Protein AF-A0A7J8A1Q3-F1 (afdb_monomer_lite)

Radius of gyration: 24.41 Å; chains: 1; bounding box: 32×39×81 Å

Structure (mmCIF, N/CA/C/O backbone):
data_AF-A0A7J8A1Q3-F1
#
_entry.id   AF-A0A7J8A1Q3-F1
#
loop_
_atom_site.group_PDB
_atom_site.id
_atom_site.type_symbol
_atom_site.label_atom_id
_atom_site.label_alt_id
_atom_site.label_comp_id
_atom_site.label_asym_id
_atom_site.label_entity_id
_atom_site.label_seq_id
_atom_site.pdbx_PDB_ins_code
_atom_site.Cartn_x
_atom_site.Cartn_y
_atom_site.Cartn_z
_atom_site.occupancy
_atom_site.B_iso_or_equiv
_atom_site.auth_seq_id
_atom_site.auth_comp_id
_atom_site.auth_asym_id
_atom_site.auth_atom_id
_atom_site.pdbx_PDB_model_num
ATOM 1 N N . MET A 1 1 ? -3.109 -3.473 1.925 1.00 63.31 1 MET A N 1
ATOM 2 C CA . MET A 1 1 ? -4.154 -3.170 2.928 1.00 63.31 1 MET A CA 1
ATOM 3 C C . MET A 1 1 ? -5.117 -4.304 3.154 1.00 63.31 1 MET A C 1
ATOM 5 O O . MET A 1 1 ? -5.381 -4.570 4.313 1.00 63.31 1 MET A O 1
ATOM 9 N N . TRP A 1 2 ? -5.547 -5.005 2.100 1.00 65.88 2 TRP A N 1
ATOM 10 C CA . TRP A 1 2 ? -6.335 -6.236 2.223 1.00 65.88 2 TRP A CA 1
ATOM 11 C C . TRP A 1 2 ? -5.849 -7.177 3.340 1.00 65.88 2 TRP A C 1
ATOM 13 O O . TRP A 1 2 ? -6.638 -7.575 4.181 1.00 65.88 2 TRP A O 1
ATOM 23 N N . GLU A 1 3 ? -4.539 -7.436 3.420 1.00 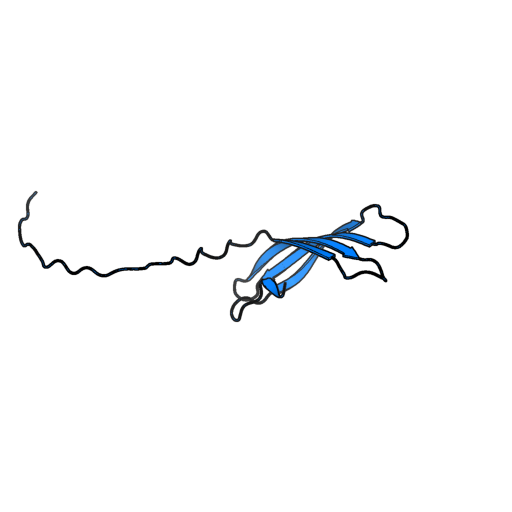76.88 3 GLU A N 1
ATOM 24 C CA . GLU A 1 3 ? -3.933 -8.317 4.437 1.00 76.88 3 GLU A CA 1
ATOM 25 C C . GLU A 1 3 ? -4.146 -7.884 5.902 1.00 76.88 3 GLU A C 1
ATOM 27 O O . GLU A 1 3 ? -3.914 -8.675 6.810 1.00 76.88 3 GLU A O 1
ATOM 32 N N . LYS A 1 4 ? -4.549 -6.633 6.151 1.00 75.69 4 LYS A N 1
ATOM 33 C CA . LYS A 1 4 ? -4.831 -6.096 7.492 1.00 75.69 4 LYS A CA 1
ATOM 34 C C . LYS A 1 4 ? -6.320 -5.843 7.732 1.00 75.69 4 LYS A C 1
ATOM 36 O O . LYS A 1 4 ? -6.702 -5.584 8.867 1.00 75.69 4 LYS A O 1
ATOM 41 N N . THR A 1 5 ? -7.153 -5.904 6.695 1.00 77.50 5 THR A N 1
ATOM 42 C CA . THR A 1 5 ? -8.598 -5.689 6.804 1.00 77.50 5 THR A CA 1
ATOM 43 C C . THR A 1 5 ? -9.247 -6.888 7.490 1.00 77.50 5 THR A C 1
ATOM 45 O O . THR A 1 5 ? -9.044 -8.032 7.090 1.00 77.50 5 THR A O 1
ATOM 48 N N . THR A 1 6 ? -10.052 -6.622 8.513 1.00 81.12 6 THR A N 1
ATOM 49 C CA . THR A 1 6 ? -10.901 -7.620 9.178 1.00 81.12 6 THR A CA 1
ATOM 50 C C . THR A 1 6 ? -12.350 -7.141 9.128 1.00 81.12 6 THR A C 1
ATOM 52 O O . THR A 1 6 ? -12.625 -6.052 8.633 1.00 81.12 6 THR A O 1
ATOM 55 N N . GLN A 1 7 ? -13.296 -7.916 9.661 1.00 82.44 7 GLN A N 1
ATOM 56 C CA . GLN A 1 7 ? -14.690 -7.465 9.765 1.00 82.44 7 GLN A CA 1
ATOM 57 C C . GLN A 1 7 ? -14.844 -6.176 10.598 1.00 82.44 7 GLN A C 1
ATOM 59 O O . GLN A 1 7 ? -15.812 -5.440 10.422 1.00 82.44 7 GLN A O 1
ATOM 64 N N . PHE A 1 8 ? -13.899 -5.903 11.500 1.00 81.94 8 PHE A N 1
ATOM 65 C CA . PHE A 1 8 ? -13.959 -4.774 12.430 1.00 81.94 8 PHE A CA 1
ATOM 66 C C . PHE A 1 8 ? -13.013 -3.632 12.054 1.00 81.94 8 PHE A C 1
ATOM 68 O O . PHE A 1 8 ? -13.239 -2.501 12.478 1.00 81.94 8 PHE A O 1
ATOM 75 N N . LEU A 1 9 ? -11.977 -3.913 11.260 1.00 82.00 9 LEU A N 1
ATOM 76 C CA . LEU A 1 9 ? -10.962 -2.938 10.873 1.00 82.00 9 LEU A CA 1
ATOM 77 C C . LEU A 1 9 ? -11.129 -2.545 9.408 1.00 82.00 9 LEU A C 1
ATOM 79 O O . LEU A 1 9 ? -10.933 -3.365 8.505 1.00 82.00 9 LEU A O 1
ATOM 83 N N . HIS A 1 10 ? -11.439 -1.274 9.179 1.00 86.38 10 HIS A N 1
ATOM 84 C CA . HIS A 1 10 ? -11.674 -0.704 7.861 1.00 86.38 10 HIS A CA 1
ATOM 85 C C . HIS A 1 10 ? -10.655 0.390 7.592 1.00 86.38 10 HIS A C 1
ATOM 87 O O . HIS A 1 10 ? -10.676 1.449 8.212 1.00 86.38 10 HIS A O 1
ATOM 93 N N . TYR A 1 11 ? -9.783 0.145 6.619 1.00 89.31 11 TYR A N 1
ATOM 94 C CA . TYR A 1 11 ? -8.728 1.082 6.271 1.00 89.31 11 TYR A CA 1
ATOM 95 C C . TYR A 1 11 ? -8.969 1.714 4.908 1.00 89.31 11 TYR A C 1
ATOM 97 O O . TYR A 1 11 ? -9.225 1.011 3.928 1.00 89.31 11 TYR A O 1
ATOM 105 N N . TYR A 1 12 ? -8.75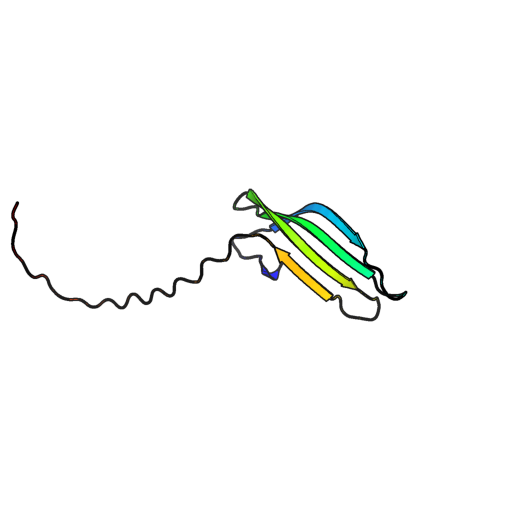7 3.020 4.815 1.00 90.31 12 TYR A N 1
ATOM 106 C CA . TYR A 1 12 ? -8.619 3.725 3.544 1.00 90.31 12 TYR A CA 1
ATOM 107 C C . TYR A 1 12 ? -7.378 4.611 3.544 1.00 90.31 12 TYR A C 1
ATOM 109 O O . TYR A 1 12 ? -6.853 4.993 4.589 1.00 90.31 12 TYR A O 1
ATOM 117 N N . MET A 1 13 ? -6.876 4.925 2.350 1.00 92.81 13 MET A N 1
ATOM 118 C CA . MET A 1 13 ? -5.773 5.868 2.207 1.00 92.81 13 MET A CA 1
ATOM 119 C C . MET A 1 13 ? -6.310 7.283 2.406 1.00 92.81 13 MET A C 1
ATOM 121 O O . MET A 1 13 ? -7.046 7.785 1.561 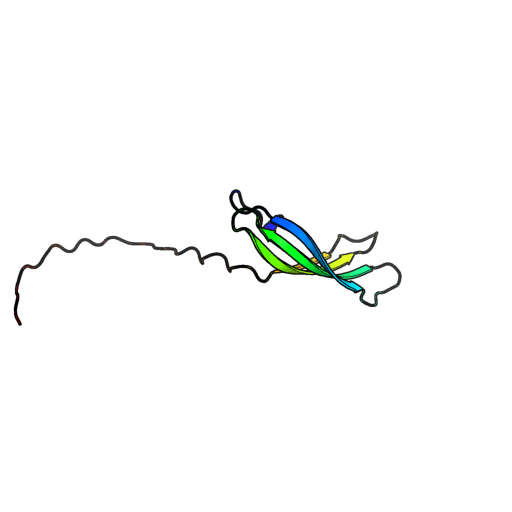1.00 92.81 13 MET A O 1
ATOM 125 N N . ALA A 1 14 ? -5.931 7.925 3.506 1.00 95.06 14 ALA A N 1
ATOM 126 C CA . ALA A 1 14 ? -6.271 9.320 3.754 1.00 95.06 14 ALA A CA 1
ATOM 127 C C . ALA A 1 14 ? -5.354 10.258 2.967 1.00 95.06 14 ALA A C 1
ATOM 129 O O . ALA A 1 14 ? -5.807 11.257 2.412 1.00 95.06 14 ALA A O 1
ATOM 130 N N . GLN A 1 15 ? -4.059 9.935 2.905 1.00 97.19 15 GLN A N 1
ATOM 131 C CA . GLN A 1 15 ? -3.076 10.809 2.277 1.00 97.19 15 GLN A CA 1
ATOM 132 C C . GLN A 1 15 ? -1.870 10.039 1.740 1.00 97.19 15 GLN A C 1
ATOM 134 O O . GLN A 1 15 ? -1.412 9.066 2.336 1.00 97.19 15 GLN A O 1
ATOM 139 N N . LEU A 1 16 ? -1.298 10.546 0.649 1.00 97.12 16 LEU A N 1
ATOM 140 C CA . LEU A 1 16 ? 0.064 10.243 0.229 1.00 97.12 16 LEU A CA 1
ATOM 141 C C . LEU A 1 16 ? 0.991 11.352 0.744 1.00 97.12 16 LEU A C 1
ATOM 143 O O . LEU A 1 16 ? 0.902 12.489 0.287 1.00 97.12 16 LEU A O 1
ATOM 147 N N . SER A 1 17 ? 1.831 11.048 1.734 1.00 96.44 17 SER A N 1
ATOM 148 C CA . SER A 1 17 ? 2.654 12.051 2.425 1.00 96.44 17 SER A CA 1
ATOM 149 C C . SER A 1 17 ? 4.076 12.161 1.877 1.00 96.44 17 SER A C 1
ATOM 151 O O . SER A 1 17 ? 4.703 13.208 2.021 1.00 96.44 17 SER A O 1
ATOM 153 N N . SER A 1 18 ? 4.597 11.114 1.232 1.00 97.00 18 SER A N 1
ATOM 154 C CA . SER A 1 18 ? 5.908 11.153 0.581 1.00 97.00 18 SER A CA 1
ATOM 155 C C . SER A 1 18 ? 5.986 10.184 -0.592 1.00 97.00 18 SER A C 1
ATOM 157 O O . SER A 1 18 ? 5.416 9.092 -0.543 1.00 97.00 18 SER A O 1
ATOM 159 N N . VAL A 1 19 ? 6.726 10.585 -1.625 1.00 97.31 19 VAL A N 1
ATOM 160 C CA . VAL A 1 19 ? 7.066 9.763 -2.787 1.00 97.31 19 VAL A CA 1
ATOM 161 C C . VAL A 1 19 ? 8.549 9.935 -3.073 1.00 97.31 19 VAL A C 1
ATOM 163 O O . VAL A 1 19 ? 9.033 11.060 -3.199 1.00 97.31 19 VAL A O 1
ATOM 166 N N . LYS A 1 20 ? 9.265 8.825 -3.219 1.00 97.12 20 LYS A N 1
ATOM 167 C CA . LYS A 1 20 ? 10.652 8.805 -3.668 1.00 97.12 20 LYS A CA 1
ATOM 168 C C . LYS A 1 20 ? 10.809 7.750 -4.748 1.00 97.12 20 LYS A C 1
ATOM 170 O O . LYS A 1 20 ? 10.653 6.565 -4.485 1.00 97.12 20 LYS A O 1
ATOM 175 N N . GLN A 1 21 ? 11.168 8.190 -5.945 1.00 94.56 21 GLN A N 1
ATOM 176 C CA . GLN A 1 21 ? 11.558 7.287 -7.018 1.00 94.56 21 GLN A CA 1
ATOM 177 C C . GLN A 1 21 ? 13.024 6.879 -6.847 1.00 94.56 21 GLN A C 1
ATOM 179 O O . GLN A 1 21 ? 13.883 7.726 -6.577 1.00 94.56 21 GLN A O 1
ATOM 184 N N . TRP A 1 22 ? 13.315 5.592 -6.997 1.00 91.38 22 TRP A N 1
ATOM 185 C CA . TRP A 1 22 ? 14.678 5.072 -7.015 1.00 91.38 22 TRP A CA 1
ATOM 186 C C . TRP A 1 22 ? 15.201 5.017 -8.450 1.00 91.38 22 TRP A C 1
ATOM 188 O O . TRP A 1 22 ? 14.435 5.019 -9.412 1.00 91.38 22 TRP A O 1
ATOM 198 N N . LYS A 1 23 ? 16.529 5.008 -8.605 1.00 86.44 23 LYS A N 1
ATOM 199 C CA . LYS A 1 23 ? 17.135 4.724 -9.909 1.00 86.44 23 LYS A CA 1
ATOM 200 C C . LYS A 1 23 ? 16.946 3.246 -10.212 1.00 86.44 23 LYS A C 1
ATOM 202 O O . LYS A 1 23 ? 17.218 2.411 -9.355 1.00 86.44 23 LYS A O 1
ATOM 207 N N . THR A 1 24 ? 16.517 2.955 -11.425 1.00 85.38 24 THR A N 1
ATOM 208 C CA . THR A 1 24 ? 16.232 1.601 -11.888 1.00 85.38 24 THR A CA 1
ATOM 209 C C . THR A 1 24 ? 16.726 1.446 -13.327 1.00 85.38 24 THR A C 1
ATOM 211 O O . THR A 1 24 ? 17.006 2.447 -13.991 1.00 85.38 24 THR A O 1
ATOM 214 N N . ASP A 1 25 ? 16.880 0.201 -13.771 1.00 78.38 25 ASP A N 1
ATOM 215 C CA . ASP A 1 25 ? 17.129 -0.135 -15.174 1.00 78.38 25 ASP A CA 1
ATOM 216 C C . ASP A 1 25 ? 15.920 0.290 -16.039 1.00 78.38 25 ASP A C 1
ATOM 218 O O . ASP A 1 25 ? 14.805 0.400 -15.527 1.00 78.38 25 ASP A O 1
ATOM 222 N N . GLU A 1 26 ? 16.123 0.555 -17.335 1.00 74.12 26 GLU A N 1
ATOM 223 C CA . GLU A 1 26 ? 15.251 1.444 -18.138 1.00 74.12 26 GLU A CA 1
ATOM 224 C C . GLU A 1 26 ? 13.740 1.130 -18.136 1.00 74.12 26 GLU A C 1
ATOM 226 O O . GLU A 1 26 ? 12.933 2.051 -18.253 1.00 74.12 26 GLU A O 1
ATOM 231 N N . ASP A 1 27 ? 13.344 -0.127 -17.930 1.00 87.25 27 ASP A N 1
ATOM 232 C CA . ASP A 1 27 ? 11.946 -0.561 -18.060 1.00 87.25 27 ASP A CA 1
ATOM 233 C C . ASP A 1 27 ? 11.222 -0.818 -16.726 1.00 87.25 27 ASP A C 1
ATOM 235 O O . ASP A 1 27 ? 10.034 -1.164 -16.714 1.00 87.25 27 ASP A O 1
ATOM 239 N N . ALA A 1 28 ? 11.912 -0.695 -15.589 1.00 91.38 28 ALA A N 1
ATOM 240 C CA . ALA A 1 28 ? 11.298 -0.849 -14.274 1.00 91.38 28 ALA A CA 1
ATOM 241 C C . ALA A 1 28 ? 11.029 0.508 -13.607 1.00 91.38 28 ALA A C 1
ATOM 243 O O . ALA A 1 28 ? 11.741 1.495 -13.794 1.00 91.38 28 ALA A O 1
ATOM 244 N N . ILE A 1 29 ? 9.979 0.542 -12.790 1.00 93.56 29 ILE A N 1
ATOM 245 C CA . ILE A 1 29 ? 9.709 1.635 -11.862 1.00 93.56 29 ILE A CA 1
ATOM 246 C C . ILE A 1 29 ? 9.874 1.121 -10.437 1.00 93.56 29 ILE A C 1
ATOM 248 O O . ILE A 1 29 ? 9.410 0.031 -10.092 1.00 93.56 29 ILE A O 1
ATOM 252 N N . ASP A 1 30 ? 10.536 1.929 -9.622 1.00 95.56 30 ASP A N 1
ATOM 253 C CA . ASP A 1 30 ? 10.838 1.637 -8.230 1.00 95.56 30 ASP A CA 1
ATOM 254 C C . ASP A 1 30 ? 10.508 2.877 -7.399 1.00 95.56 30 ASP A C 1
ATOM 256 O O . ASP A 1 30 ? 11.029 3.972 -7.649 1.00 95.56 30 ASP A O 1
ATOM 260 N N . PHE A 1 31 ? 9.593 2.709 -6.450 1.00 96.94 31 PHE A N 1
ATOM 261 C CA . PHE A 1 31 ? 9.099 3.780 -5.605 1.00 96.94 31 PHE A CA 1
ATOM 262 C C . PHE A 1 31 ? 9.040 3.366 -4.141 1.00 96.94 31 PHE A C 1
ATOM 264 O O . PHE A 1 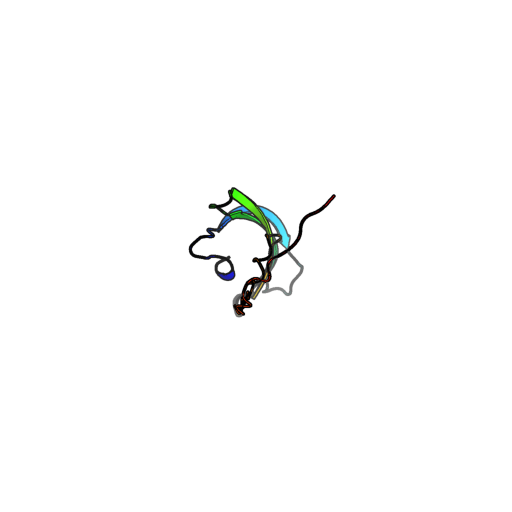31 ? 8.460 2.339 -3.787 1.00 96.94 31 PHE A O 1
ATOM 271 N N . ASP A 1 32 ? 9.517 4.263 -3.283 1.00 97.25 32 ASP A N 1
ATOM 272 C CA . ASP A 1 32 ? 9.121 4.316 -1.885 1.00 97.25 32 ASP A CA 1
ATOM 273 C C . ASP A 1 32 ? 8.010 5.347 -1.706 1.00 97.25 32 ASP A C 1
ATOM 275 O O . ASP A 1 32 ? 8.181 6.539 -1.978 1.00 97.25 32 ASP A O 1
ATOM 279 N N . TYR A 1 33 ? 6.884 4.894 -1.177 1.00 97.00 33 TYR A N 1
ATOM 280 C CA . TYR A 1 33 ? 5.778 5.733 -0.749 1.00 97.00 33 TYR A CA 1
ATOM 281 C C . TYR A 1 33 ? 5.707 5.764 0.773 1.00 97.00 33 TYR A C 1
ATOM 283 O O . TYR A 1 33 ? 5.886 4.745 1.441 1.00 97.00 33 TYR A O 1
ATOM 291 N N . THR A 1 34 ? 5.371 6.924 1.329 1.00 96.56 34 THR A N 1
ATOM 292 C CA . THR A 1 34 ? 4.776 7.006 2.666 1.00 96.56 34 THR A CA 1
ATOM 293 C C . THR A 1 34 ? 3.319 7.397 2.504 1.00 96.56 34 THR A C 1
ATOM 295 O O . THR A 1 34 ? 3.016 8.461 1.966 1.00 96.56 34 THR A O 1
ATOM 298 N N . VAL A 1 35 ? 2.421 6.525 2.948 1.00 95.75 35 VAL A N 1
ATOM 299 C CA . VAL A 1 35 ? 0.978 6.768 2.965 1.00 95.75 35 VAL A CA 1
ATOM 300 C C . VAL A 1 35 ? 0.503 6.887 4.404 1.00 95.75 35 VAL A C 1
ATOM 302 O O . VAL A 1 35 ? 1.030 6.225 5.298 1.00 95.75 35 VAL A O 1
ATOM 305 N N . LEU A 1 36 ? -0.495 7.729 4.623 1.00 95.19 36 LEU A N 1
ATOM 306 C CA . LEU A 1 36 ? -1.251 7.787 5.862 1.00 95.19 36 LEU A CA 1
ATOM 307 C C . LEU A 1 36 ? -2.575 7.076 5.627 1.00 95.19 36 LEU A C 1
ATOM 309 O O . LEU A 1 36 ? -3.348 7.442 4.735 1.00 95.19 36 LEU A O 1
ATOM 313 N N . LEU A 1 37 ? -2.812 6.041 6.412 1.00 92.81 37 LEU A N 1
ATOM 314 C CA . LEU A 1 37 ? -4.051 5.292 6.397 1.00 92.81 37 LEU A CA 1
ATOM 315 C C . LEU A 1 37 ? -4.939 5.775 7.520 1.00 92.81 37 LEU A C 1
ATOM 317 O O . LEU A 1 37 ? -4.451 6.019 8.615 1.00 92.81 37 LEU A O 1
ATOM 321 N N . HIS A 1 38 ? -6.231 5.847 7.262 1.00 92.56 38 HIS A N 1
ATOM 322 C CA . HIS A 1 38 ? -7.220 6.070 8.300 1.00 92.56 38 HIS A CA 1
ATOM 323 C C . HIS A 1 38 ? -7.920 4.749 8.582 1.00 92.56 38 HIS A C 1
ATOM 325 O O . HIS A 1 38 ? -8.489 4.145 7.669 1.00 92.56 38 HIS A O 1
ATOM 331 N N . GLU A 1 39 ? -7.823 4.283 9.825 1.00 91.12 39 GLU A N 1
ATOM 332 C CA . GLU A 1 39 ? -8.658 3.203 10.344 1.00 91.12 39 GLU A CA 1
ATOM 333 C C . GLU A 1 39 ? -9.965 3.813 10.858 1.00 91.12 39 GLU A C 1
ATOM 335 O O . GLU A 1 39 ? -9.971 4.661 11.751 1.00 91.12 39 GLU A O 1
ATOM 340 N N . PHE A 1 40 ? -11.077 3.451 10.228 1.00 86.19 40 PHE A N 1
ATOM 341 C CA . PHE A 1 40 ? -12.349 4.135 10.433 1.00 86.19 40 PHE A CA 1
ATOM 342 C C . PHE A 1 40 ? -12.956 3.865 11.815 1.00 86.19 40 PHE A C 1
ATOM 344 O O . PHE A 1 40 ? -13.586 4.756 12.386 1.00 86.19 40 PHE A O 1
ATOM 351 N N . SER A 1 41 ? -12.782 2.662 12.361 1.00 87.00 41 SER A N 1
ATOM 352 C CA . SER A 1 41 ? -13.411 2.264 13.623 1.00 87.00 41 SER A CA 1
ATOM 353 C C . SER A 1 41 ? -12.787 2.974 14.830 1.00 87.00 41 SER A C 1
ATOM 355 O O . SER A 1 41 ? -13.512 3.450 15.703 1.00 87.00 41 SER A O 1
ATOM 357 N N . THR A 1 42 ? -11.460 3.093 14.874 1.00 88.81 42 THR A N 1
ATOM 358 C CA . THR A 1 42 ? -10.685 3.740 15.944 1.00 88.81 42 THR A CA 1
ATOM 359 C C . THR A 1 42 ? -10.380 5.206 15.65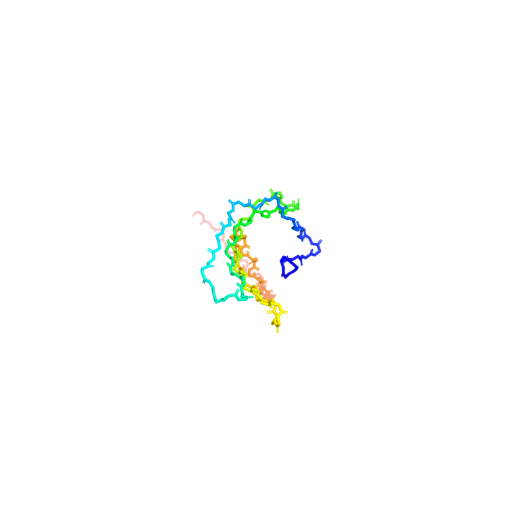9 1.00 88.81 42 THR A C 1
ATOM 361 O O . THR A 1 42 ? -9.963 5.927 16.562 1.00 88.81 42 THR A O 1
ATOM 364 N N . GLN A 1 43 ? -10.604 5.662 14.424 1.00 90.81 43 GLN A N 1
ATOM 365 C CA . GLN A 1 43 ? -10.232 6.994 13.940 1.00 90.81 43 GLN A CA 1
ATOM 366 C C . GLN A 1 43 ? -8.716 7.263 13.977 1.00 90.81 43 GLN A C 1
ATOM 368 O O . GLN A 1 43 ? -8.282 8.416 13.962 1.00 90.81 43 GLN A O 1
ATOM 373 N N . GLU A 1 44 ? -7.893 6.213 14.001 1.00 90.81 44 GLU A N 1
ATOM 374 C CA . GLU A 1 44 ? -6.437 6.340 14.011 1.00 90.81 44 GLU A CA 1
ATOM 375 C C . GLU A 1 44 ? -5.872 6.637 12.617 1.00 90.81 44 GLU A C 1
ATOM 377 O O . GLU A 1 44 ? -6.325 6.096 11.603 1.00 90.81 44 GLU A O 1
ATOM 382 N N . ILE A 1 45 ? -4.818 7.460 12.583 1.00 92.50 45 ILE A N 1
ATOM 383 C CA . ILE A 1 45 ? -4.006 7.693 11.388 1.00 92.50 45 ILE A CA 1
ATOM 384 C C . ILE A 1 45 ? -2.705 6.900 11.501 1.00 92.50 45 ILE A C 1
ATOM 386 O O . ILE A 1 45 ? -1.848 7.197 12.332 1.00 92.50 45 ILE A O 1
ATOM 390 N N . ILE A 1 46 ? -2.543 5.907 10.633 1.00 92.06 46 ILE A N 1
ATOM 391 C CA . ILE A 1 46 ? -1.430 4.959 10.657 1.00 92.06 46 ILE A CA 1
ATOM 392 C C . ILE A 1 46 ? -0.495 5.244 9.477 1.00 92.06 46 ILE A C 1
ATOM 394 O O . ILE A 1 46 ? -0.892 5.073 8.318 1.00 92.06 46 ILE A O 1
ATOM 398 N N . PRO A 1 47 ? 0.761 5.650 9.727 1.00 94.25 47 PRO A N 1
ATOM 399 C CA . PRO A 1 47 ? 1.741 5.813 8.670 1.00 94.25 47 PRO A CA 1
ATOM 400 C C . PRO A 1 47 ? 2.270 4.449 8.207 1.00 94.25 47 PRO A C 1
ATOM 402 O O . PRO A 1 47 ? 2.703 3.611 9.005 1.00 94.25 47 PRO A O 1
ATOM 405 N N . CYS A 1 48 ? 2.294 4.250 6.892 1.00 93.69 48 CYS A N 1
ATOM 406 C CA . CYS A 1 48 ? 2.847 3.066 6.252 1.00 93.69 48 CYS A CA 1
ATOM 407 C C . CYS A 1 48 ? 3.864 3.437 5.187 1.00 93.69 48 CYS A C 1
ATOM 409 O O . CYS A 1 48 ? 3.625 4.298 4.341 1.00 93.69 48 CYS A O 1
ATOM 411 N N . ARG A 1 49 ? 4.986 2.726 5.200 1.00 95.31 49 ARG A N 1
ATOM 412 C CA . ARG A 1 49 ? 5.987 2.766 4.140 1.00 95.31 49 ARG A CA 1
ATOM 413 C C . ARG A 1 49 ? 5.727 1.618 3.186 1.00 95.31 49 ARG A C 1
ATOM 415 O O . ARG A 1 49 ? 5.576 0.481 3.630 1.00 95.31 49 ARG A O 1
ATOM 422 N N . ILE A 1 50 ? 5.663 1.918 1.898 1.00 94.88 50 ILE A N 1
ATOM 423 C CA . ILE A 1 50 ? 5.417 0.945 0.837 1.00 94.88 50 ILE A CA 1
ATOM 424 C C . ILE A 1 50 ? 6.553 1.065 -0.166 1.00 94.88 50 ILE A C 1
ATOM 426 O O . ILE A 1 50 ? 6.754 2.133 -0.731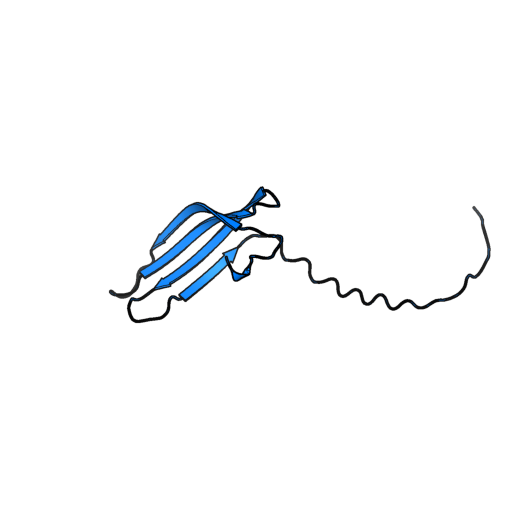 1.00 94.88 50 ILE A O 1
ATOM 430 N N . HIS A 1 51 ? 7.255 -0.035 -0.391 1.00 96.75 51 HIS A N 1
ATOM 431 C CA . HIS A 1 51 ? 8.255 -0.171 -1.434 1.00 96.75 51 HIS A CA 1
ATOM 432 C C . HIS A 1 51 ? 7.653 -0.984 -2.580 1.00 96.75 51 HIS A C 1
ATOM 434 O O . HIS A 1 51 ? 7.236 -2.134 -2.388 1.00 96.75 51 HIS A O 1
ATOM 440 N N . LEU A 1 52 ? 7.567 -0.372 -3.755 1.00 95.56 52 LEU A N 1
ATOM 441 C CA . LEU A 1 52 ? 6.926 -0.917 -4.941 1.00 95.56 52 LEU A CA 1
ATOM 442 C C . LEU A 1 52 ? 7.949 -1.036 -6.062 1.00 95.56 52 LEU A C 1
ATOM 444 O O . LEU A 1 52 ? 8.541 -0.040 -6.459 1.00 95.56 52 LEU A O 1
ATOM 448 N N . VAL A 1 53 ? 8.078 -2.239 -6.618 1.00 95.12 53 VAL A N 1
ATOM 449 C CA . VAL A 1 53 ? 8.858 -2.490 -7.832 1.00 95.12 53 VAL A CA 1
ATOM 450 C C . VAL A 1 53 ? 7.936 -3.091 -8.880 1.00 95.12 53 VAL A C 1
ATOM 452 O O . VAL A 1 53 ? 7.343 -4.157 -8.673 1.00 95.12 53 VAL A O 1
ATOM 455 N N . TRP A 1 54 ? 7.821 -2.413 -10.016 1.00 95.06 54 TRP A N 1
ATOM 456 C CA . TRP A 1 54 ? 6.989 -2.841 -11.132 1.00 95.06 54 TRP A CA 1
ATOM 457 C C . TRP A 1 54 ? 7.759 -2.794 -12.445 1.00 95.06 54 TRP A C 1
ATOM 459 O O . TRP A 1 54 ? 8.577 -1.913 -12.678 1.00 95.06 54 TRP A O 1
ATOM 469 N N . HIS A 1 55 ? 7.482 -3.763 -13.308 1.00 93.62 55 HIS A N 1
ATOM 470 C CA . HIS A 1 55 ? 8.004 -3.841 -14.663 1.00 93.62 55 HIS A CA 1
ATOM 471 C C . HIS A 1 55 ? 6.892 -4.444 -15.531 1.00 93.62 55 HIS A C 1
ATOM 473 O O . HIS A 1 55 ? 6.328 -5.457 -15.107 1.00 93.62 55 HIS A O 1
ATOM 479 N N . PRO A 1 56 ? 6.588 -3.916 -16.731 1.00 91.69 56 PRO A N 1
ATOM 480 C CA . PRO A 1 56 ? 5.435 -4.346 -17.533 1.00 91.69 56 PRO A CA 1
ATOM 481 C C . PRO A 1 56 ? 5.327 -5.868 -17.729 1.00 91.69 56 PRO A C 1
ATOM 483 O O . PRO A 1 56 ? 4.250 -6.444 -17.626 1.00 91.69 56 PRO A O 1
ATOM 486 N N . SER A 1 57 ? 6.465 -6.531 -17.953 1.00 93.12 57 SER A N 1
ATOM 487 C CA . SER A 1 57 ? 6.552 -7.982 -18.185 1.00 93.12 57 SER A CA 1
ATOM 488 C C . SER A 1 57 ? 6.690 -8.857 -16.926 1.00 93.12 57 SER A C 1
ATOM 490 O O . SER A 1 57 ? 6.946 -10.054 -17.057 1.00 93.12 57 SER A O 1
ATOM 492 N N . LYS A 1 58 ? 6.612 -8.303 -15.707 1.00 92.31 58 LYS A N 1
ATOM 493 C CA . LYS A 1 58 ? 6.818 -9.051 -14.449 1.00 92.31 58 LYS A CA 1
ATOM 494 C C . LYS A 1 58 ? 5.683 -8.780 -13.452 1.00 92.31 58 LYS A C 1
ATOM 496 O O . LYS A 1 58 ? 5.126 -7.685 -13.447 1.00 92.31 58 LYS A O 1
ATOM 501 N N . PRO A 1 59 ? 5.360 -9.736 -12.562 1.00 94.19 59 PRO A N 1
ATOM 502 C CA . PRO A 1 59 ? 4.421 -9.484 -11.477 1.00 94.19 59 PRO A CA 1
ATOM 503 C C . PRO A 1 59 ? 4.866 -8.309 -10.605 1.00 94.19 59 PRO A C 1
ATOM 505 O O . PRO A 1 59 ? 6.055 -8.150 -10.313 1.00 94.19 59 PRO A O 1
ATOM 508 N N . LEU A 1 60 ? 3.888 -7.522 -10.162 1.00 93.25 60 LEU A N 1
ATOM 509 C CA . LEU A 1 60 ? 4.090 -6.427 -9.224 1.00 93.25 60 LEU A CA 1
ATOM 510 C C . LEU A 1 60 ? 4.683 -6.958 -7.909 1.00 93.25 60 LEU A C 1
ATOM 512 O O . LEU A 1 60 ? 4.153 -7.901 -7.322 1.00 93.25 60 LEU A O 1
ATOM 516 N N . LYS A 1 61 ? 5.755 -6.328 -7.422 1.00 94.38 61 LYS A N 1
ATOM 517 C CA . LYS A 1 61 ? 6.341 -6.624 -6.112 1.00 94.38 61 LYS A CA 1
ATOM 518 C C . LYS A 1 61 ? 6.059 -5.472 -5.165 1.00 94.38 61 LYS A C 1
ATOM 520 O O . LYS A 1 61 ? 6.445 -4.339 -5.435 1.00 94.38 61 LYS A O 1
ATOM 525 N N . VAL A 1 62 ? 5.420 -5.779 -4.042 1.00 94.06 62 VAL A N 1
ATOM 526 C CA . VAL A 1 62 ? 5.119 -4.806 -2.991 1.00 94.06 62 VAL A CA 1
ATOM 527 C C . VAL A 1 62 ? 5.659 -5.331 -1.671 1.00 94.06 62 VAL A C 1
ATOM 529 O O . VAL A 1 62 ? 5.370 -6.459 -1.281 1.00 94.06 62 VAL A O 1
ATOM 532 N N . LYS A 1 63 ? 6.434 -4.505 -0.974 1.00 93.81 63 LYS A N 1
ATOM 533 C CA . LYS A 1 63 ? 6.768 -4.684 0.441 1.00 93.81 63 LYS A CA 1
ATOM 534 C C . LYS A 1 63 ? 6.194 -3.509 1.205 1.00 93.81 63 LYS A C 1
ATOM 536 O O . LYS A 1 63 ? 6.255 -2.381 0.727 1.00 93.81 63 LYS A O 1
ATOM 541 N N . TYR A 1 64 ? 5.649 -3.750 2.385 1.00 92.75 64 TYR A N 1
ATOM 542 C CA . TYR A 1 64 ? 5.086 -2.675 3.185 1.00 92.75 64 TYR A CA 1
ATOM 543 C C . TYR A 1 64 ? 5.363 -2.878 4.670 1.00 92.75 64 TYR A C 1
ATOM 545 O O . TYR A 1 64 ? 5.534 -4.000 5.142 1.00 92.75 64 TYR A O 1
ATOM 553 N N . HIS A 1 65 ? 5.410 -1.770 5.400 1.00 91.62 65 HIS A N 1
ATOM 554 C CA . HIS A 1 65 ? 5.551 -1.738 6.847 1.00 91.62 65 HIS A CA 1
ATOM 555 C C . HIS A 1 65 ? 4.731 -0.576 7.410 1.00 91.62 65 HIS A C 1
ATOM 557 O O . HIS A 1 65 ? 4.941 0.575 7.026 1.00 91.62 65 HIS A O 1
ATOM 563 N N . CYS A 1 66 ? 3.832 -0.870 8.344 1.00 89.88 66 CYS A N 1
ATOM 564 C CA . CYS A 1 66 ? 2.952 0.100 8.989 1.00 89.88 66 CYS A CA 1
ATOM 565 C C . CYS A 1 66 ? 3.279 0.210 10.476 1.00 89.88 66 CYS A C 1
ATOM 567 O O . CYS A 1 66 ? 3.455 -0.812 11.135 1.00 89.88 66 CYS A O 1
ATOM 569 N N . GLN A 1 67 ? 3.320 1.428 11.011 1.00 79.75 67 GLN A N 1
ATOM 570 C CA . GLN A 1 67 ? 3.417 1.658 12.456 1.00 79.75 67 GLN A CA 1
ATOM 571 C C . GLN A 1 67 ? 2.004 1.667 13.055 1.00 79.75 67 GLN A C 1
ATOM 573 O O . GLN A 1 67 ? 1.469 2.726 13.362 1.00 79.75 67 GLN A O 1
ATOM 578 N N . GLY A 1 68 ? 1.365 0.498 13.125 1.00 68.06 68 GLY A N 1
ATOM 579 C CA . GLY A 1 68 ? 0.078 0.313 13.809 1.00 68.06 68 GLY A CA 1
ATOM 580 C C . GLY A 1 68 ? 0.246 -0.478 15.110 1.00 68.06 68 GLY A C 1
ATOM 581 O O . GLY A 1 68 ? 1.329 -1.034 15.330 1.00 68.06 68 GLY A O 1
ATOM 582 N N . PRO A 1 69 ? -0.798 -0.572 15.954 1.00 56.34 69 PRO A N 1
ATOM 583 C CA . PRO A 1 69 ? -0.781 -1.460 17.110 1.00 56.34 69 PRO A CA 1
ATOM 584 C C . PRO A 1 69 ? -0.433 -2.878 16.643 1.00 56.34 69 PRO A C 1
ATOM 586 O O . PRO A 1 69 ? -1.025 -3.382 15.682 1.00 56.34 69 PRO A O 1
ATOM 589 N N . GLN A 1 70 ? 0.553 -3.520 17.278 1.00 51.12 70 GLN A N 1
ATOM 590 C CA . GLN A 1 70 ? 0.711 -4.963 17.119 1.00 51.12 70 GLN A CA 1
ATOM 591 C C . GLN A 1 70 ? -0.629 -5.593 17.507 1.00 51.12 70 GLN A C 1
ATOM 593 O O . GLN A 1 70 ? -1.237 -5.170 18.493 1.00 51.12 70 GLN A O 1
ATOM 598 N N . ALA A 1 71 ? -1.118 -6.550 16.709 1.00 49.69 71 ALA A N 1
ATOM 599 C CA . ALA A 1 71 ? -2.257 -7.356 17.133 1.00 49.69 71 ALA A CA 1
ATOM 600 C C . ALA A 1 71 ? -1.959 -7.844 18.558 1.00 49.69 71 ALA A C 1
ATOM 602 O O . ALA A 1 71 ? -0.801 -8.208 18.804 1.00 49.69 71 ALA A O 1
ATOM 603 N N . PRO A 1 72 ? -2.929 -7.822 19.492 1.00 41.94 72 PRO A N 1
ATOM 604 C CA . PRO A 1 72 ? -2.748 -8.538 20.740 1.00 41.94 72 PRO A CA 1
ATOM 605 C C . PRO A 1 72 ? -2.266 -9.933 20.353 1.00 41.94 72 PRO A C 1
ATOM 607 O O . PRO A 1 72 ? -2.922 -10.585 19.536 1.00 41.94 72 PRO A O 1
ATOM 610 N N . GLU A 1 73 ? -1.093 -10.345 20.846 1.00 43.66 73 GLU A N 1
ATOM 611 C CA . GLU A 1 73 ? -0.772 -11.767 20.870 1.00 43.66 73 GLU A CA 1
ATOM 612 C C . GLU A 1 73 ? -2.033 -12.439 21.388 1.00 43.66 73 GLU A C 1
ATOM 614 O O . GLU A 1 73 ? -2.555 -12.024 22.427 1.00 43.66 73 GLU A O 1
ATOM 619 N N . GLU A 1 74 ? -2.593 -13.359 20.600 1.00 39.28 74 GLU A N 1
ATOM 620 C CA . GLU A 1 74 ? -3.718 -14.159 21.044 1.00 39.28 74 GLU A CA 1
ATOM 621 C C . GLU A 1 74 ? -3.301 -14.720 22.396 1.00 39.28 74 GLU A C 1
ATOM 623 O O . GLU A 1 74 ? -2.410 -15.569 22.483 1.00 39.28 74 GLU A O 1
ATOM 628 N N . ALA A 1 75 ? -3.869 -14.154 23.461 1.00 40.94 75 ALA A N 1
ATOM 629 C CA . ALA A 1 75 ? -3.694 -14.652 24.799 1.00 40.94 75 ALA A CA 1
ATOM 630 C C . ALA A 1 75 ? -4.334 -16.033 24.757 1.00 40.94 75 ALA A C 1
ATOM 632 O O . ALA A 1 75 ? -5.546 -16.182 24.905 1.00 40.94 75 ALA A O 1
ATOM 633 N N . SER A 1 76 ? -3.515 -17.039 24.467 1.00 45.81 76 SER A N 1
ATOM 634 C CA . SER A 1 76 ? -3.854 -18.447 24.580 1.00 45.81 76 SER A CA 1
ATOM 635 C C . SER A 1 76 ? -3.912 -18.768 26.070 1.00 45.81 76 SER A C 1
ATOM 637 O O . SER A 1 76 ? -3.090 -19.483 26.632 1.00 45.81 76 SER A O 1
ATOM 639 N N . GLY A 1 77 ? -4.897 -18.162 26.733 1.00 41.22 77 GLY A N 1
ATOM 640 C CA . GLY A 1 77 ? -5.337 -18.532 28.058 1.00 41.22 77 GLY A CA 1
ATOM 641 C C . GLY A 1 77 ? -5.993 -19.897 27.958 1.00 41.22 77 GLY A C 1
ATOM 642 O O . GLY A 1 77 ? -7.195 -20.005 27.740 1.00 41.22 77 GLY A O 1
ATOM 643 N N . ILE A 1 78 ? -5.194 -20.948 28.113 1.00 41.81 78 ILE A N 1
ATOM 644 C CA . ILE A 1 78 ? -5.702 -22.193 28.673 1.00 41.81 78 ILE A CA 1
ATOM 645 C C . ILE A 1 78 ? -5.767 -21.939 30.179 1.00 41.81 78 ILE A C 1
ATOM 647 O O . ILE A 1 78 ? -4.819 -22.201 30.915 1.00 41.81 78 ILE A O 1
ATOM 651 N N . GLU A 1 79 ? -6.874 -21.354 30.637 1.00 49.19 79 GLU A N 1
ATOM 652 C CA . GLU A 1 79 ? -7.258 -21.481 32.039 1.00 49.19 79 GLU A CA 1
ATOM 653 C C . GLU A 1 79 ? -7.776 -22.908 32.238 1.00 49.19 79 GLU A C 1
ATOM 655 O O . GLU A 1 79 ? -8.963 -23.201 32.096 1.00 49.19 79 GLU A O 1
ATOM 660 N N . GLU A 1 80 ? -6.859 -23.832 32.527 1.00 42.41 80 GLU A N 1
ATOM 661 C CA . GLU A 1 80 ? -7.224 -25.116 33.115 1.00 42.41 80 GLU A CA 1
ATOM 662 C C . GLU A 1 80 ? -7.633 -24.869 34.567 1.00 42.41 80 GLU A C 1
ATOM 664 O O . GLU A 1 80 ? -6.813 -24.714 35.475 1.00 42.41 80 GLU A O 1
ATOM 669 N N . GLY A 1 81 ? -8.947 -24.801 34.773 1.00 43.31 81 GLY A N 1
ATOM 670 C CA . GLY A 1 81 ? -9.548 -24.815 36.093 1.00 43.31 81 GLY A CA 1
ATOM 671 C C . GLY A 1 81 ? -9.138 -26.076 36.850 1.00 43.31 81 GLY A C 1
ATOM 672 O O . GLY A 1 81 ? -9.487 -27.188 36.461 1.00 43.31 81 GLY A O 1
ATOM 673 N N . SER A 1 82 ? -8.445 -25.895 37.972 1.00 53.00 82 SER A N 1
ATOM 674 C CA . SER A 1 82 ? -8.265 -26.943 38.970 1.00 53.00 82 SER A CA 1
ATOM 675 C C . SER A 1 82 ? -8.877 -26.480 40.284 1.00 53.00 82 SER A C 1
ATOM 677 O O . SER A 1 82 ? -8.393 -25.562 40.946 1.00 53.00 82 SER A O 1
ATOM 679 N N . ALA A 1 83 ? -10.010 -27.094 40.617 1.00 47.66 83 ALA A N 1
ATOM 680 C CA . ALA A 1 83 ? -10.707 -26.895 41.870 1.00 47.66 83 ALA A CA 1
ATOM 681 C C . ALA A 1 83 ? -9.883 -27.485 43.025 1.00 47.66 83 ALA A C 1
ATOM 683 O O . ALA A 1 83 ? -9.698 -28.698 43.107 1.00 47.66 83 ALA A O 1
ATOM 684 N N . ALA A 1 84 ? -9.466 -26.635 43.962 1.00 41.41 84 ALA A N 1
ATOM 685 C CA . ALA A 1 84 ? -9.104 -27.050 45.310 1.00 41.41 84 ALA A CA 1
ATOM 686 C C . ALA A 1 84 ? -10.010 -26.313 46.306 1.00 41.41 84 ALA A C 1
ATOM 688 O O . ALA A 1 84 ? -10.114 -25.088 46.300 1.00 41.41 84 ALA A O 1
ATOM 689 N N . ALA A 1 85 ? -10.730 -27.106 47.096 1.00 43.75 85 ALA A N 1
ATOM 690 C CA . ALA A 1 85 ? -11.756 -26.708 48.053 1.00 43.75 85 ALA A CA 1
ATOM 691 C C . ALA A 1 85 ? -11.200 -25.851 49.223 1.00 43.75 85 ALA A C 1
ATOM 693 O O . ALA A 1 85 ? -9.988 -25.811 49.440 1.00 43.75 85 ALA A O 1
ATOM 694 N N . PRO A 1 86 ? -12.071 -25.166 49.991 1.00 42.22 86 PRO A N 1
ATOM 695 C CA . PRO A 1 86 ? -11.690 -24.060 50.860 1.00 42.22 86 PRO A CA 1
ATOM 696 C C . PRO A 1 86 ? -11.132 -24.547 52.202 1.00 42.22 86 PRO A C 1
ATOM 698 O O . PRO A 1 86 ? -11.797 -25.284 52.928 1.00 42.22 86 PRO A O 1
ATOM 701 N N . THR A 1 87 ? -9.946 -24.073 52.583 1.00 38.69 87 THR A N 1
ATOM 702 C CA . THR A 1 87 ? -9.470 -24.147 53.971 1.00 38.69 87 THR A CA 1
ATOM 703 C C . THR A 1 87 ? -9.742 -22.836 54.693 1.00 38.69 87 THR A C 1
ATOM 705 O O . THR A 1 87 ? -9.157 -21.793 54.416 1.00 38.69 87 THR A O 1
ATOM 708 N N . THR A 1 88 ? -10.682 -22.933 55.623 1.00 42.53 88 THR A N 1
ATOM 709 C CA . THR A 1 88 ? -11.059 -21.981 56.666 1.00 42.53 88 THR A CA 1
ATOM 710 C C . THR A 1 88 ? -9.907 -21.606 57.608 1.00 42.53 88 THR A C 1
ATOM 712 O O . THR A 1 88 ? -9.172 -22.489 58.043 1.00 42.53 88 THR A O 1
ATOM 715 N N . GLY A 1 89 ? -9.890 -20.339 58.050 1.00 34.59 89 GLY A N 1
ATOM 716 C CA . GLY A 1 89 ? -9.211 -19.856 59.267 1.00 34.59 89 GLY A CA 1
ATOM 717 C C . GLY A 1 89 ? -7.825 -19.243 59.017 1.00 34.59 89 GLY A C 1
ATOM 718 O O . GLY A 1 89 ? -7.039 -19.805 58.275 1.00 34.59 89 GLY A O 1
ATOM 719 N N . LEU A 1 90 ? -7.415 -18.110 59.585 1.00 34.84 90 LEU A N 1
ATOM 720 C CA . LEU A 1 90 ? -7.914 -17.310 60.701 1.00 34.84 90 LEU A CA 1
ATOM 721 C C . LEU A 1 90 ? -7.400 -15.863 60.527 1.00 34.84 90 LEU A C 1
ATOM 723 O O . LEU A 1 90 ? -6.290 -15.639 60.052 1.00 34.84 90 LEU A O 1
ATOM 727 N N . THR A 1 91 ? -8.204 -14.905 60.968 1.00 36.00 91 THR A N 1
ATOM 728 C CA . THR A 1 91 ? -7.893 -13.492 61.229 1.00 36.00 91 THR A CA 1
ATOM 729 C C . THR A 1 91 ? -6.695 -13.328 62.183 1.00 36.00 91 THR A C 1
ATOM 731 O O . THR A 1 91 ? -6.609 -14.093 63.145 1.00 36.00 91 THR A O 1
ATOM 734 N N . ASN A 1 92 ? -5.843 -12.301 62.006 1.00 35.41 92 ASN A N 1
ATOM 735 C CA . ASN A 1 92 ? -5.723 -11.166 62.951 1.00 35.41 92 ASN A CA 1
ATOM 736 C C . ASN A 1 92 ? -4.459 -10.283 62.802 1.00 35.41 92 ASN A C 1
ATOM 738 O O . ASN A 1 92 ? -3.350 -10.798 62.692 1.00 35.41 92 ASN A O 1
ATOM 742 N N . TYR A 1 93 ? -4.738 -8.977 62.965 1.00 42.38 93 TYR A N 1
ATOM 743 C CA . TYR A 1 93 ? -3.930 -7.768 63.233 1.00 42.38 93 TYR A CA 1
ATOM 744 C C . TYR A 1 93 ? -2.916 -7.268 62.201 1.00 42.38 93 TYR A C 1
ATOM 746 O O . TYR A 1 93 ? -1.803 -7.822 62.107 1.00 42.38 93 TYR A O 1
#

Sequence (93 aa):
MWEKTTQFLHYYMAQLSSVKQWKTDEDAIDFDYTVLLHEFSTQEIIPCRIHLVWHPSKPLKVKYHCQGPQAPEEASGIEEGSAAAPTTGLTNY

InterPro domains:
  IPR009684 Latexin [PTHR28591] (1-86)
  IPR046350 Cystatin superfamily [SSF54403] (1-69)
  IPR049897 Latexin-type cystatin domain [PF06907] (1-71)
  IPR049897 Latexin-type cystatin domain [PS52033] (1-74)

pLDDT: mean 77.27, std 21.92, range [34.59, 97.31]

Foldseek 3Di:
DVVPDDPQWDKDFPDFPDWDWDDDDDQKTWIWTWTWIATPNVRDTKIKIKIWIDGPPDDIDIDMDIPDDDDPPPPPPPPPDDDDDDDDDDDDD

Secondary structure (DSSP, 8-state):
-GGG--SS--EEEEEEEEEEEPP--TT-EEEEEEEEEEETTTTEEEEEEEEEEEETTEEEEEEEEE--PPPP---------------------

Organism: Myotis myotis (NCBI:txid51298)